Protein AF-O60250-F1 (afdb_monomer)

Structure (mmCIF, N/CA/C/O backbone):
data_AF-O60250-F1
#
_entry.id   AF-O60250-F1
#
loop_
_atom_site.group_PDB
_atom_site.id
_atom_site.type_symbol
_atom_site.label_atom_id
_atom_site.label_alt_id
_atom_site.label_comp_id
_atom_site.label_asym_id
_atom_site.label_entity_id
_atom_site.label_seq_id
_atom_site.pdbx_PDB_ins_code
_atom_site.Cartn_x
_atom_site.Cartn_y
_atom_site.Cartn_z
_atom_site.occupancy
_atom_site.B_iso_or_equiv
_atom_site.auth_seq_id
_atom_site.auth_comp_id
_atom_site.auth_asym_id
_atom_site.auth_atom_id
_atom_site.pdbx_PDB_model_num
ATOM 1 N N . LEU A 1 1 ? -42.022 27.473 17.571 1.00 60.00 1 LEU A N 1
ATOM 2 C CA . LEU A 1 1 ? -40.751 27.185 16.862 1.00 60.00 1 LEU A CA 1
ATOM 3 C C . LEU A 1 1 ? -39.646 28.107 17.392 1.00 60.00 1 LEU A C 1
ATOM 5 O O . LEU A 1 1 ? -39.452 29.179 16.842 1.00 60.00 1 LEU A O 1
ATOM 9 N N . LYS A 1 2 ? -38.987 27.753 18.509 1.00 71.81 2 LYS A N 1
ATOM 10 C CA . LYS A 1 2 ? -38.026 28.633 19.223 1.00 71.81 2 LYS A CA 1
ATOM 11 C C . LYS A 1 2 ? -36.720 27.928 19.645 1.00 71.81 2 LYS A C 1
ATOM 13 O O . LYS A 1 2 ? -36.019 28.415 20.517 1.00 71.81 2 LYS A O 1
ATOM 18 N N . LEU A 1 3 ? -36.426 26.762 19.061 1.00 89.06 3 LEU A N 1
ATOM 19 C CA . LEU A 1 3 ? -35.338 25.870 19.499 1.00 89.06 3 LEU A CA 1
ATOM 20 C C . LEU A 1 3 ? -34.044 25.993 18.678 1.00 89.06 3 LEU A C 1
ATOM 22 O O . LEU A 1 3 ? -33.016 25.481 19.103 1.00 89.06 3 LEU A O 1
ATOM 26 N N . ALA A 1 4 ? -34.078 26.635 17.508 1.00 88.88 4 ALA A N 1
ATOM 27 C CA . ALA A 1 4 ? -32.888 26.796 16.679 1.00 88.88 4 ALA A CA 1
ATOM 28 C C . ALA A 1 4 ? -31.979 27.899 17.246 1.00 88.88 4 ALA A C 1
ATOM 30 O O . ALA A 1 4 ? -32.445 29.003 17.528 1.00 88.88 4 ALA A O 1
ATOM 31 N N . THR A 1 5 ? -30.687 27.604 17.378 1.00 91.81 5 THR A N 1
ATOM 32 C CA . THR A 1 5 ? -29.641 28.549 17.792 1.00 91.81 5 THR A CA 1
ATOM 33 C C . THR A 1 5 ? -28.465 28.486 16.817 1.00 91.81 5 THR A C 1
ATOM 35 O O . THR A 1 5 ? -28.264 27.484 16.129 1.00 91.81 5 THR A O 1
ATOM 38 N N . GLN A 1 6 ? -27.696 29.573 16.719 1.00 91.25 6 GLN A N 1
ATOM 39 C CA . GLN A 1 6 ? -26.504 29.615 15.875 1.00 91.25 6 GLN A CA 1
ATOM 40 C C . GLN A 1 6 ? -25.355 28.857 16.550 1.00 91.25 6 GLN A C 1
ATOM 42 O O . GLN A 1 6 ? -25.019 29.128 17.702 1.00 91.25 6 GLN A O 1
ATOM 47 N N . LEU A 1 7 ? -24.732 27.930 15.820 1.00 91.69 7 LEU A N 1
ATOM 48 C CA . LEU A 1 7 ? -23.493 27.283 16.244 1.00 91.69 7 LEU A CA 1
ATOM 49 C C . LEU A 1 7 ? -22.307 28.182 15.876 1.00 91.69 7 LEU A C 1
ATOM 51 O O . LEU A 1 7 ? -22.158 28.577 14.719 1.00 91.69 7 LEU A O 1
ATOM 55 N N . THR A 1 8 ? -21.450 28.488 16.846 1.00 90.62 8 THR A N 1
ATOM 56 C CA . THR A 1 8 ? -20.164 29.140 16.593 1.00 90.62 8 THR A CA 1
ATOM 57 C C . THR A 1 8 ? -19.112 28.086 16.251 1.00 90.62 8 THR A C 1
ATOM 59 O O . THR A 1 8 ? -18.878 27.143 17.003 1.00 90.62 8 THR A O 1
ATOM 62 N N . GLY A 1 9 ? -18.481 28.239 15.087 1.00 89.31 9 GLY A N 1
ATOM 63 C CA . GLY A 1 9 ? -17.511 27.281 14.552 1.00 89.31 9 GLY A CA 1
ATOM 64 C C . GLY A 1 9 ? -18.064 26.436 13.398 1.00 89.31 9 GLY A C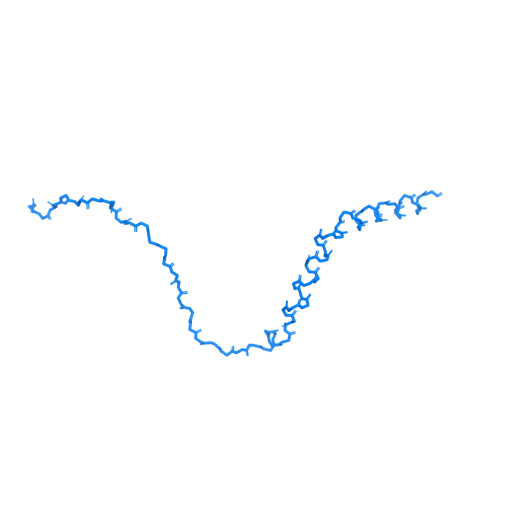 1
ATOM 65 O O . GLY A 1 9 ? -19.191 26.647 12.946 1.00 89.31 9 GLY A O 1
ATOM 66 N N . PRO A 1 10 ? -17.258 25.502 12.867 1.00 91.44 10 PRO A N 1
ATOM 67 C CA . PRO A 1 10 ? -17.657 24.681 11.733 1.00 91.44 10 PRO A CA 1
ATOM 68 C C . PRO A 1 10 ? -18.776 23.718 12.136 1.00 91.44 10 PRO A C 1
ATOM 70 O O . PRO A 1 10 ? -18.633 22.914 13.059 1.00 91.44 10 PRO A O 1
ATOM 73 N N . VAL A 1 11 ? -19.890 23.781 11.411 1.00 91.69 11 VAL A N 1
ATOM 74 C CA . VAL A 1 11 ? -20.969 22.799 11.528 1.00 91.69 11 VAL A CA 1
ATOM 75 C C . VAL A 1 11 ? -20.419 21.442 11.084 1.00 91.69 11 VAL A C 1
ATOM 77 O O . VAL A 1 11 ? -20.000 21.297 9.942 1.00 91.69 11 VAL A O 1
ATOM 80 N N . MET A 1 12 ? -20.406 20.469 12.002 1.00 91.75 12 MET A N 1
ATOM 81 C CA . MET A 1 12 ? -19.798 19.137 11.831 1.00 91.75 12 MET A CA 1
ATOM 82 C C . MET A 1 12 ? -18.299 19.187 11.472 1.00 91.75 12 MET A C 1
ATOM 84 O O . MET A 1 12 ? -17.923 18.983 10.317 1.00 91.75 12 MET A O 1
ATOM 88 N N . PRO A 1 13 ? -17.406 19.417 12.453 1.00 92.44 13 PRO A N 1
ATOM 89 C CA . PRO A 1 13 ? -15.973 19.449 12.188 1.00 92.44 13 PRO A CA 1
ATOM 90 C C . PRO A 1 13 ? -15.470 18.101 11.655 1.00 92.44 13 PRO A C 1
ATOM 92 O O . PRO A 1 13 ? -15.791 17.042 12.200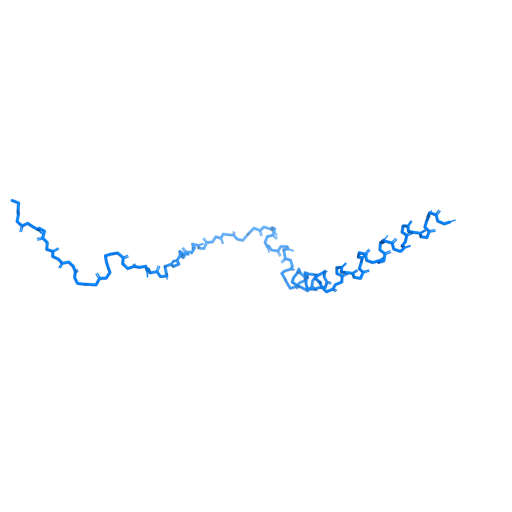 1.00 92.44 13 PRO A O 1
ATOM 95 N N . VAL A 1 14 ? -14.617 18.147 10.628 1.00 93.25 14 VAL A N 1
ATOM 96 C CA . VAL A 1 14 ? -13.935 16.959 10.103 1.00 93.25 14 VAL A CA 1
ATOM 97 C C . VAL A 1 14 ? -12.925 16.476 11.139 1.00 93.25 14 VAL A C 1
ATOM 99 O O . VAL A 1 14 ? -11.986 17.186 11.498 1.00 93.25 14 VAL A O 1
ATOM 102 N N . ARG A 1 15 ? -13.122 15.254 11.634 1.00 93.19 15 ARG A N 1
ATOM 103 C CA . ARG A 1 15 ? -12.226 14.610 12.599 1.00 93.19 15 ARG A CA 1
ATOM 104 C C . ARG A 1 15 ? -11.507 13.459 11.919 1.00 93.19 15 ARG A C 1
ATOM 106 O O . ARG A 1 15 ? -12.134 12.665 11.223 1.00 93.19 15 ARG A O 1
ATOM 113 N N . ASN A 1 16 ? -10.208 13.333 12.174 1.00 93.31 16 ASN A N 1
ATOM 114 C CA . ASN A 1 16 ? -9.433 12.192 11.701 1.00 93.31 16 ASN A CA 1
ATOM 115 C C . ASN A 1 16 ? -9.681 10.982 12.618 1.00 93.31 16 ASN A C 1
ATOM 117 O O . ASN A 1 16 ? -8.919 10.713 13.548 1.00 93.31 16 ASN A O 1
ATOM 121 N N . VAL A 1 17 ? -10.823 10.321 12.426 1.00 93.88 17 VAL A N 1
ATOM 122 C CA . VAL A 1 17 ? -11.228 9.154 13.219 1.00 93.88 17 VAL A CA 1
ATOM 123 C C . VAL A 1 17 ? -10.732 7.885 12.535 1.00 93.88 17 VAL A C 1
ATOM 125 O O . VAL A 1 17 ? -11.006 7.666 11.360 1.00 93.88 17 VAL A O 1
ATOM 128 N N . TYR A 1 18 ? -10.046 7.020 13.284 1.00 94.62 18 TYR A N 1
ATOM 129 C CA . TYR A 1 18 ? -9.654 5.689 12.825 1.00 94.62 18 TYR A CA 1
ATOM 130 C C . TYR A 1 18 ? -10.540 4.619 13.471 1.00 94.62 18 TYR A C 1
ATOM 132 O O . TYR A 1 18 ? -10.868 4.684 14.660 1.00 94.62 18 TYR A O 1
ATOM 140 N N . LYS A 1 19 ? -10.935 3.616 12.685 1.00 94.50 19 LYS A N 1
ATOM 141 C CA . LYS A 1 19 ? -11.667 2.450 13.185 1.00 94.50 19 LYS A CA 1
ATOM 142 C C . LYS A 1 19 ? -10.664 1.464 13.778 1.00 94.50 19 LYS A C 1
ATOM 144 O O . LYS A 1 19 ? -9.792 0.993 13.065 1.00 94.50 19 LYS A O 1
ATOM 149 N N . LYS A 1 20 ? -10.809 1.133 15.061 1.00 94.38 20 LYS A N 1
ATOM 150 C CA . LYS A 1 20 ? -10.011 0.082 15.709 1.00 94.38 20 LYS A CA 1
ATOM 151 C C . LYS A 1 20 ? -10.542 -1.292 15.301 1.00 94.38 20 LYS A C 1
ATOM 153 O O . LYS A 1 20 ? -11.720 -1.575 15.545 1.00 94.38 20 LYS A O 1
ATOM 158 N N . GLU A 1 21 ? -9.716 -2.139 14.691 1.00 93.69 21 GLU A N 1
ATOM 159 C CA . GLU A 1 21 ? -10.078 -3.542 14.481 1.00 93.69 21 GLU A CA 1
ATOM 160 C C . GLU A 1 21 ? -10.120 -4.341 15.794 1.00 93.69 21 GLU A C 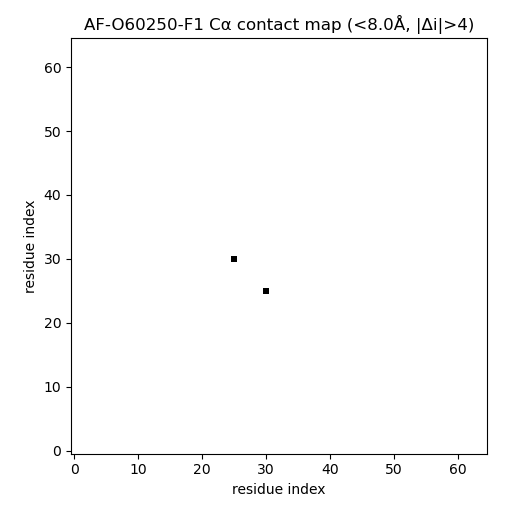1
ATOM 162 O O . GLU A 1 21 ? -9.448 -4.025 16.776 1.00 93.69 21 GLU A O 1
ATOM 167 N N . LYS A 1 22 ? -10.947 -5.393 15.811 1.00 95.06 22 LYS A N 1
ATOM 168 C CA . LYS A 1 22 ? -10.947 -6.393 16.884 1.00 95.06 22 LYS A CA 1
ATOM 169 C C . LYS A 1 22 ? -9.859 -7.430 16.612 1.00 95.06 22 LYS A C 1
ATOM 171 O O . LYS A 1 22 ? -9.528 -7.687 15.455 1.00 95.06 22 LYS A O 1
ATOM 176 N N . ALA A 1 23 ? -9.371 -8.070 17.672 1.00 92.88 23 ALA A N 1
ATOM 177 C CA . ALA A 1 23 ? -8.483 -9.218 17.543 1.00 92.88 23 ALA A CA 1
ATOM 178 C C . ALA A 1 23 ? -9.164 -10.332 16.729 1.00 92.88 23 ALA A C 1
ATOM 180 O O . ALA A 1 23 ? -10.342 -10.638 16.939 1.00 92.88 23 ALA A O 1
ATOM 181 N N . ARG A 1 24 ? -8.419 -10.918 15.792 1.00 94.31 24 ARG A N 1
ATOM 182 C CA . ARG A 1 24 ? -8.845 -12.042 14.950 1.00 94.31 24 ARG A CA 1
ATOM 183 C C . ARG A 1 24 ? -7.803 -13.151 15.033 1.00 94.31 24 ARG A C 1
ATOM 185 O O . ARG A 1 24 ? -6.642 -12.886 15.333 1.00 94.31 24 ARG A O 1
ATOM 192 N N . VAL A 1 25 ? -8.237 -14.381 14.780 1.00 95.25 25 VAL A N 1
ATOM 193 C CA . VAL A 1 25 ? -7.331 -15.528 14.662 1.00 95.25 25 VAL A CA 1
ATOM 194 C C . VAL A 1 25 ? -6.508 -15.368 13.385 1.00 95.25 25 VAL A C 1
ATOM 196 O O . VAL A 1 25 ? -7.056 -15.001 12.348 1.00 95.25 25 VAL A O 1
ATOM 199 N N . ILE A 1 26 ? -5.203 -15.622 13.483 1.00 94.62 26 ILE A N 1
ATOM 200 C CA . ILE A 1 26 ? -4.267 -15.539 12.357 1.00 94.62 26 ILE A CA 1
ATOM 201 C C . ILE A 1 26 ? -4.545 -16.697 11.395 1.00 94.62 26 ILE A C 1
ATOM 203 O O . ILE A 1 26 ? -4.622 -17.851 11.822 1.00 94.62 26 ILE A O 1
ATOM 207 N N . THR A 1 27 ? -4.676 -16.391 10.109 1.00 96.56 27 THR A N 1
ATOM 208 C CA . THR A 1 27 ? -4.860 -17.400 9.054 1.00 96.56 27 THR A CA 1
ATOM 209 C C . THR A 1 27 ? -3.531 -18.056 8.660 1.00 96.56 27 THR A C 1
ATOM 211 O O . THR A 1 27 ? -2.450 -17.502 8.873 1.00 96.56 27 THR A O 1
ATOM 214 N N . GLU A 1 28 ? -3.580 -19.247 8.059 1.00 94.56 28 GLU A N 1
ATOM 215 C CA . GLU A 1 28 ? -2.364 -19.934 7.593 1.00 94.56 28 GLU A CA 1
ATOM 216 C C . GLU A 1 28 ? -1.628 -19.141 6.502 1.00 94.56 28 GLU A C 1
ATOM 218 O O . GLU A 1 28 ? -0.397 -19.111 6.476 1.00 94.56 28 GLU A O 1
ATOM 223 N N . GLU A 1 29 ? -2.367 -18.435 5.644 1.00 92.56 29 GLU A N 1
ATOM 224 C CA . GLU A 1 29 ? -1.810 -17.569 4.601 1.00 92.56 29 GLU A CA 1
ATOM 225 C C . GLU A 1 29 ? -1.015 -16.399 5.192 1.00 92.56 29 GLU A C 1
ATOM 227 O O . GLU A 1 29 ? 0.122 -16.154 4.782 1.00 92.56 29 GLU A O 1
ATOM 232 N N . GLU A 1 30 ? -1.565 -15.714 6.200 1.00 93.44 30 GLU A N 1
ATOM 233 C CA . GLU A 1 30 ? -0.884 -14.619 6.905 1.00 93.44 30 GLU A CA 1
ATOM 234 C C . GLU A 1 30 ? 0.386 -15.106 7.606 1.00 93.44 30 GLU A C 1
ATOM 236 O O . GLU A 1 30 ? 1.399 -14.404 7.622 1.00 93.44 30 GLU A O 1
ATOM 241 N N . LYS A 1 31 ? 0.359 -16.327 8.148 1.00 93.94 31 LYS A N 1
ATOM 242 C CA . LYS A 1 31 ? 1.528 -16.935 8.790 1.00 93.94 31 LYS A CA 1
ATOM 243 C C . LYS A 1 31 ? 2.618 -17.300 7.780 1.00 93.94 31 LYS A C 1
ATOM 245 O O . LYS A 1 31 ? 3.804 -17.142 8.066 1.00 93.94 31 LYS A O 1
ATOM 250 N N . ASN A 1 32 ? 2.224 -17.768 6.600 1.00 96.19 32 ASN A N 1
ATOM 251 C CA . ASN A 1 32 ? 3.146 -18.122 5.522 1.00 96.19 32 ASN A CA 1
ATOM 252 C C . ASN A 1 32 ? 3.652 -16.893 4.744 1.00 96.19 32 ASN A C 1
ATOM 254 O O . ASN A 1 32 ? 4.640 -16.987 4.004 1.00 96.19 32 ASN A O 1
ATOM 258 N N . PHE A 1 33 ? 3.020 -15.729 4.917 1.00 96.50 33 PHE A N 1
ATOM 259 C CA . PHE A 1 33 ? 3.406 -14.500 4.241 1.00 96.50 33 PHE A CA 1
ATOM 260 C C . PHE A 1 33 ? 4.750 -13.952 4.747 1.00 96.50 33 PHE A C 1
ATOM 262 O O . PHE A 1 33 ? 4.906 -13.475 5.872 1.00 96.50 33 PHE A O 1
ATOM 269 N N . LYS A 1 34 ? 5.750 -13.940 3.861 1.00 96.62 34 LYS A N 1
ATOM 270 C CA . LYS A 1 34 ? 7.092 -13.412 4.149 1.00 96.62 34 LYS A CA 1
ATOM 271 C C . LYS A 1 34 ? 7.162 -11.902 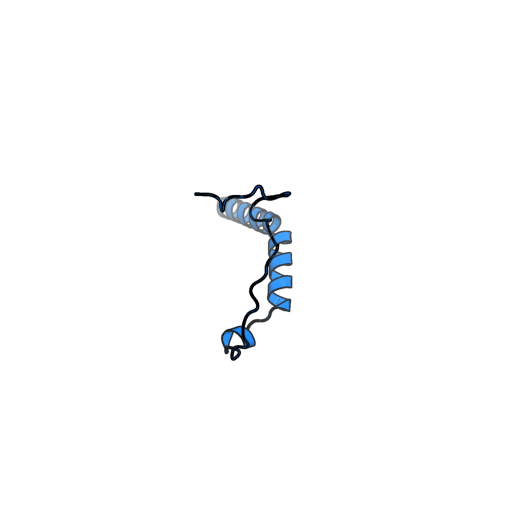3.897 1.00 96.62 34 LYS A C 1
ATOM 273 O O . LYS A 1 34 ? 7.701 -11.464 2.879 1.00 96.62 34 LYS A O 1
ATOM 278 N N . ALA A 1 35 ? 6.673 -11.105 4.848 1.00 97.69 35 ALA A N 1
ATOM 279 C CA . ALA A 1 35 ? 6.574 -9.643 4.726 1.00 97.69 35 ALA A CA 1
ATOM 280 C C . ALA A 1 35 ? 7.905 -8.933 4.398 1.00 97.69 35 ALA A C 1
ATOM 282 O O . ALA A 1 35 ? 7.963 -8.047 3.548 1.00 97.69 35 ALA A O 1
ATOM 283 N N . PHE A 1 36 ? 9.013 -9.326 5.032 1.00 96.69 36 PHE A N 1
ATOM 284 C CA . PHE A 1 36 ? 10.306 -8.691 4.756 1.00 96.69 36 PHE A CA 1
ATOM 285 C C . PHE A 1 36 ? 10.800 -8.988 3.333 1.00 96.69 36 PHE A C 1
ATOM 287 O O . PHE A 1 36 ? 11.263 -8.094 2.622 1.00 96.69 36 PHE A O 1
ATOM 294 N N . ALA A 1 37 ? 10.665 -10.243 2.897 1.00 97.81 37 ALA A N 1
ATOM 295 C CA . ALA A 1 37 ? 11.061 -10.655 1.559 1.00 97.81 37 ALA A CA 1
ATOM 296 C C . ALA A 1 37 ? 10.205 -9.961 0.490 1.00 97.81 37 ALA A C 1
ATOM 298 O O . ALA A 1 37 ? 10.758 -9.458 -0.488 1.00 97.81 37 ALA A O 1
ATOM 299 N N . SER A 1 38 ? 8.887 -9.854 0.697 1.00 97.62 38 SER A N 1
ATOM 300 C CA . SER A 1 38 ? 7.992 -9.175 -0.247 1.00 97.62 38 SER A CA 1
ATOM 301 C C . SER A 1 38 ? 8.343 -7.692 -0.402 1.00 97.62 38 SER A C 1
ATOM 303 O O . SER A 1 38 ? 8.469 -7.214 -1.531 1.00 97.62 38 SER A O 1
ATOM 305 N N . LEU A 1 39 ? 8.640 -6.982 0.693 1.00 97.81 39 LEU A N 1
ATOM 306 C CA . LEU A 1 39 ? 9.105 -5.589 0.639 1.00 97.81 39 LEU A CA 1
ATOM 307 C C . LEU A 1 39 ? 10.434 -5.441 -0.115 1.00 97.81 39 LEU A C 1
ATOM 309 O O . LEU A 1 39 ? 10.611 -4.510 -0.907 1.00 97.81 39 LEU A O 1
ATOM 313 N N . ARG A 1 40 ? 11.387 -6.352 0.107 1.00 98.31 40 ARG A N 1
ATOM 314 C CA . ARG A 1 40 ? 12.687 -6.339 -0.586 1.00 98.31 40 ARG A CA 1
ATOM 315 C C . ARG A 1 40 ? 12.526 -6.598 -2.082 1.00 98.31 40 ARG A C 1
ATOM 317 O O . ARG A 1 40 ? 13.120 -5.872 -2.883 1.00 98.31 40 ARG A O 1
ATOM 324 N N . MET A 1 41 ? 11.694 -7.568 -2.451 1.00 97.81 41 MET A N 1
ATOM 325 C CA . MET A 1 41 ? 11.395 -7.884 -3.847 1.00 97.81 41 MET A CA 1
ATOM 326 C C . MET A 1 41 ? 10.650 -6.745 -4.542 1.00 97.81 41 MET A C 1
ATOM 328 O O . MET A 1 41 ? 11.017 -6.391 -5.659 1.00 97.81 41 MET A O 1
ATOM 332 N N . ALA A 1 42 ? 9.690 -6.099 -3.875 1.00 98.12 42 ALA A N 1
ATOM 333 C CA . ALA A 1 42 ? 8.992 -4.932 -4.416 1.00 98.12 42 ALA A CA 1
ATOM 334 C C . ALA A 1 42 ? 9.965 -3.784 -4.738 1.00 98.12 42 ALA A C 1
ATOM 336 O O . ALA A 1 42 ? 9.931 -3.231 -5.837 1.00 98.12 42 ALA 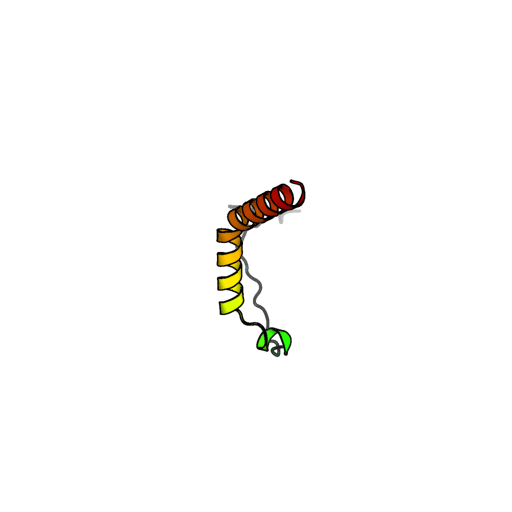A O 1
ATOM 337 N N . ARG A 1 43 ? 10.907 -3.486 -3.831 1.00 98.06 43 ARG A N 1
ATOM 338 C CA . ARG A 1 43 ? 11.964 -2.484 -4.072 1.00 98.06 43 ARG A CA 1
ATOM 339 C C . ARG A 1 43 ? 12.872 -2.869 -5.242 1.00 98.06 43 ARG A C 1
ATOM 341 O O . ARG A 1 43 ? 13.211 -2.018 -6.061 1.00 98.06 43 ARG A O 1
ATOM 348 N N . ALA A 1 44 ? 13.266 -4.140 -5.332 1.00 98.25 44 ALA A N 1
ATOM 349 C CA . ALA A 1 44 ? 14.093 -4.629 -6.433 1.00 98.25 44 ALA A CA 1
ATOM 350 C C . ALA A 1 44 ? 13.360 -4.541 -7.779 1.00 98.25 44 ALA A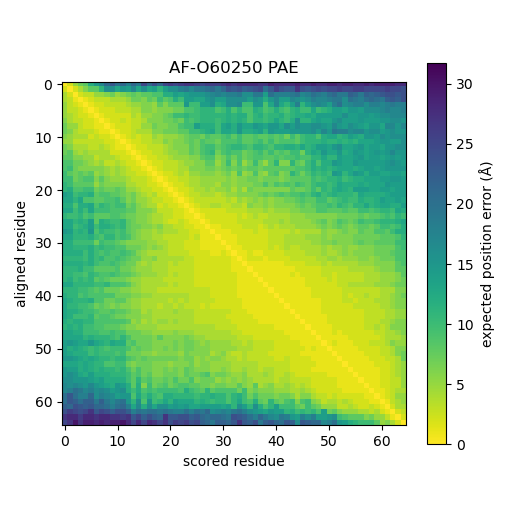 C 1
ATOM 352 O O . ALA A 1 44 ? 13.953 -4.100 -8.760 1.00 98.25 44 ALA A O 1
ATOM 353 N N . ASN A 1 45 ? 12.076 -4.902 -7.816 1.00 97.50 45 ASN A N 1
ATOM 354 C CA . ASN A 1 45 ? 11.239 -4.809 -9.009 1.00 97.50 45 ASN A CA 1
ATOM 355 C C . ASN A 1 45 ? 11.073 -3.354 -9.460 1.00 97.50 45 ASN A C 1
ATOM 357 O O . ASN A 1 45 ? 11.292 -3.075 -10.634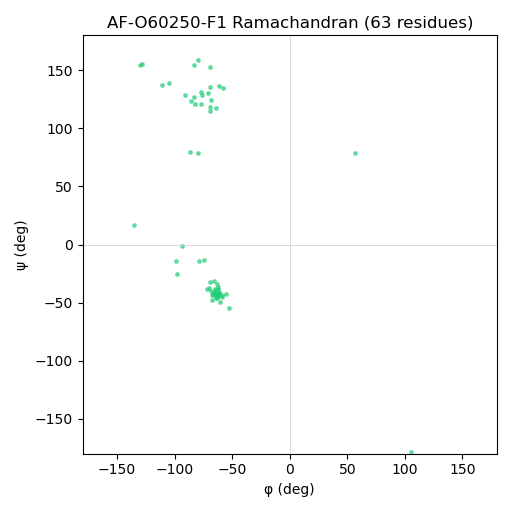 1.00 97.50 45 ASN A O 1
ATOM 361 N N . ALA A 1 46 ? 10.793 -2.429 -8.535 1.00 97.69 46 ALA A N 1
ATOM 362 C CA . ALA A 1 46 ? 10.710 -1.000 -8.842 1.00 97.69 46 ALA A CA 1
ATOM 363 C C . ALA A 1 46 ? 12.030 -0.458 -9.422 1.00 97.69 46 ALA A C 1
ATOM 365 O O . ALA A 1 46 ? 12.025 0.246 -10.427 1.00 97.69 46 ALA A O 1
ATOM 366 N N . ARG A 1 47 ? 13.176 -0.841 -8.840 1.00 97.62 47 ARG A N 1
ATOM 367 C CA . ARG A 1 47 ? 14.502 -0.414 -9.318 1.00 97.62 47 ARG A CA 1
ATOM 368 C C . ARG A 1 47 ? 14.871 -1.011 -10.679 1.00 97.62 47 ARG A C 1
ATOM 370 O O . ARG A 1 47 ? 15.502 -0.344 -11.490 1.00 97.62 47 ARG A O 1
ATOM 377 N N . LEU A 1 48 ? 14.545 -2.282 -10.908 1.00 97.62 48 LEU A N 1
ATOM 378 C CA . LEU A 1 48 ? 14.975 -3.029 -12.095 1.00 97.62 48 LEU A CA 1
ATOM 379 C C . LEU A 1 48 ? 13.963 -2.996 -13.242 1.00 97.62 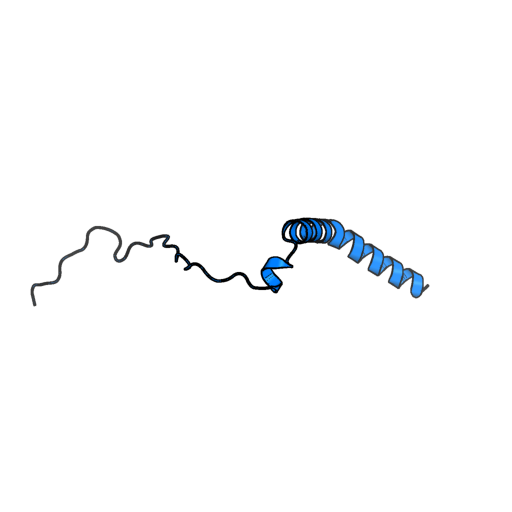48 LEU A C 1
ATOM 381 O O . LEU A 1 48 ? 14.253 -3.570 -14.288 1.00 97.62 48 LEU A O 1
ATOM 385 N N . PHE A 1 49 ? 12.809 -2.347 -13.078 1.00 97.31 49 PHE A N 1
ATOM 386 C CA . PHE A 1 49 ? 11.749 -2.318 -14.085 1.00 97.31 49 PHE A CA 1
ATOM 387 C C . PHE A 1 49 ? 12.259 -1.861 -15.459 1.00 97.31 49 PHE A C 1
ATOM 389 O O . PHE A 1 49 ? 12.158 -2.608 -16.428 1.00 97.31 49 PHE A O 1
ATOM 396 N N . GLY A 1 50 ? 12.899 -0.689 -15.530 1.00 97.00 50 GLY A N 1
ATOM 397 C CA . GLY A 1 50 ? 13.419 -0.154 -16.792 1.00 97.00 50 GLY A CA 1
ATOM 398 C C . GLY A 1 50 ? 14.524 -1.017 -17.405 1.00 97.00 50 GLY A C 1
ATOM 399 O O . GLY A 1 50 ? 14.532 -1.247 -18.609 1.00 97.00 50 GLY A O 1
ATOM 400 N N . ILE A 1 51 ? 15.423 -1.565 -16.579 1.00 96.31 51 ILE A N 1
ATOM 401 C CA . ILE A 1 51 ? 16.503 -2.450 -17.046 1.00 96.31 51 ILE A CA 1
ATOM 402 C C . ILE A 1 51 ? 15.925 -3.744 -17.624 1.00 96.31 51 ILE A C 1
ATOM 404 O O . ILE A 1 51 ? 16.383 -4.213 -18.661 1.00 96.31 51 ILE A O 1
ATOM 408 N N . ARG A 1 52 ? 14.916 -4.325 -16.969 1.00 96.56 52 ARG A N 1
ATOM 409 C CA . ARG A 1 52 ? 14.244 -5.536 -17.453 1.00 96.56 52 ARG A CA 1
ATOM 410 C C . ARG A 1 52 ? 13.469 -5.269 -18.738 1.00 96.56 52 ARG A C 1
ATOM 412 O O . ARG A 1 52 ? 13.576 -6.071 -19.653 1.00 96.56 52 ARG A O 1
ATOM 419 N N . ALA A 1 53 ? 12.764 -4.141 -18.829 1.00 96.19 53 ALA A N 1
ATOM 420 C CA . ALA A 1 53 ? 12.066 -3.739 -2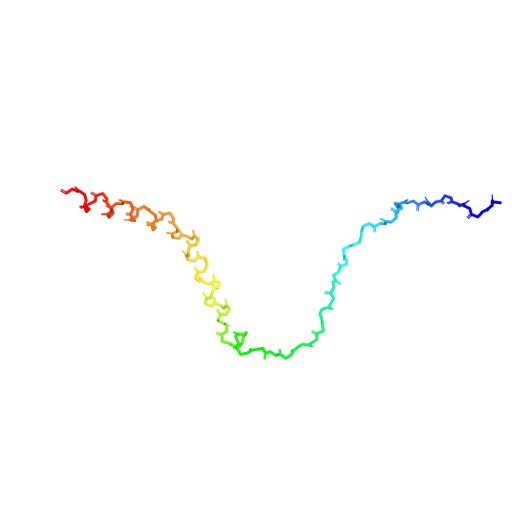0.049 1.00 96.19 53 ALA A CA 1
ATOM 421 C C . ALA A 1 53 ? 13.042 -3.522 -21.217 1.00 96.19 53 ALA A C 1
ATOM 423 O O . ALA A 1 53 ? 12.810 -4.027 -22.310 1.00 96.19 53 ALA A O 1
ATOM 424 N N . LYS A 1 54 ? 14.170 -2.839 -20.970 1.00 96.12 54 LYS A N 1
ATOM 425 C CA . LYS A 1 54 ? 15.225 -2.641 -21.971 1.00 96.12 54 LYS A CA 1
ATOM 426 C C . LYS A 1 54 ? 15.812 -3.973 -22.443 1.00 96.12 54 LYS A C 1
ATOM 428 O O . LYS A 1 54 ? 15.851 -4.210 -23.640 1.00 96.12 54 LYS A O 1
ATOM 433 N N . ARG A 1 55 ? 16.198 -4.859 -21.519 1.00 95.00 55 ARG A N 1
ATOM 434 C CA . ARG A 1 55 ? 16.741 -6.185 -21.867 1.00 95.00 55 ARG A CA 1
ATOM 435 C C . ARG A 1 55 ? 15.740 -7.052 -22.625 1.00 95.00 55 ARG A C 1
ATOM 437 O O . ARG A 1 55 ? 16.142 -7.767 -23.526 1.00 95.00 55 ARG A O 1
ATOM 444 N N . ALA A 1 56 ? 14.458 -6.997 -22.265 1.00 95.12 56 ALA A N 1
ATOM 445 C CA . ALA A 1 56 ? 13.417 -7.726 -22.985 1.00 95.12 56 ALA A CA 1
ATOM 446 C C . ALA A 1 56 ? 13.257 -7.209 -24.423 1.00 95.12 56 ALA A C 1
ATOM 448 O O . ALA A 1 56 ? 13.071 -8.006 -25.334 1.00 95.12 56 ALA A O 1
ATOM 449 N N . LYS A 1 57 ? 13.371 -5.890 -24.626 1.00 94.56 57 LYS A N 1
ATOM 450 C CA . LYS A 1 57 ? 13.354 -5.282 -25.958 1.00 94.56 57 LYS A CA 1
ATOM 451 C C . LYS A 1 57 ? 14.594 -5.660 -26.779 1.00 94.56 57 LYS A C 1
ATOM 453 O O . LYS A 1 57 ? 14.437 -6.082 -27.912 1.00 94.56 57 LYS A O 1
ATOM 458 N N . GLU A 1 58 ? 15.791 -5.560 -26.199 1.00 93.38 58 GLU A N 1
ATOM 459 C CA . GLU A 1 58 ? 17.047 -5.939 -26.871 1.00 93.38 58 GLU A CA 1
ATOM 460 C C . GLU A 1 58 ? 17.071 -7.430 -27.243 1.00 93.38 58 GLU A C 1
ATOM 462 O O . GLU A 1 58 ? 17.481 -7.769 -28.344 1.00 93.38 58 GLU A O 1
ATOM 467 N N . ALA A 1 59 ? 16.589 -8.318 -26.364 1.00 94.69 59 ALA A N 1
ATOM 468 C CA . ALA A 1 59 ? 16.478 -9.745 -26.670 1.00 94.69 59 ALA A CA 1
ATOM 469 C C . ALA A 1 59 ? 15.519 -10.003 -27.844 1.00 94.69 59 ALA A C 1
ATOM 471 O O . ALA A 1 59 ? 15.861 -10.736 -28.760 1.00 94.69 59 ALA A O 1
ATOM 472 N N . ALA A 1 60 ? 14.358 -9.339 -27.864 1.00 92.50 60 ALA A N 1
ATOM 473 C CA . ALA A 1 60 ? 13.415 -9.462 -28.973 1.00 92.50 60 ALA A CA 1
ATOM 474 C C . ALA A 1 60 ? 13.961 -8.899 -30.298 1.00 92.50 60 ALA A C 1
ATOM 476 O O . ALA A 1 60 ? 13.594 -9.395 -31.354 1.00 92.50 60 ALA A O 1
ATOM 477 N N . GLU A 1 61 ? 14.811 -7.867 -30.263 1.00 89.44 61 GLU A N 1
ATOM 478 C CA . GLU A 1 61 ? 15.484 -7.341 -31.458 1.00 89.44 61 GLU A CA 1
ATOM 479 C C . GLU A 1 61 ? 16.571 -8.307 -31.967 1.00 89.44 61 GLU A C 1
ATOM 481 O O . GLU A 1 61 ? 16.667 -8.504 -33.172 1.00 89.44 61 GLU A O 1
ATOM 486 N N . GLN A 1 62 ? 17.321 -8.962 -31.070 1.00 84.56 62 GLN A N 1
ATOM 487 C CA . GLN A 1 62 ? 18.318 -9.987 -31.425 1.00 84.56 62 GLN A CA 1
ATOM 488 C C . GLN A 1 62 ? 17.705 -11.286 -31.955 1.00 84.56 62 GLN A C 1
ATOM 490 O O . GLN A 1 62 ? 18.318 -11.937 -32.786 1.00 84.56 62 GLN A O 1
ATOM 495 N N . ASP A 1 63 ? 16.520 -11.676 -31.483 1.00 75.94 63 ASP A N 1
ATOM 496 C CA . ASP A 1 63 ? 15.820 -12.869 -31.980 1.00 75.94 63 ASP A CA 1
ATOM 497 C C . ASP A 1 63 ? 15.183 -12.649 -33.374 1.00 75.94 63 ASP A C 1
ATOM 499 O O . ASP A 1 63 ? 14.728 -13.605 -34.006 1.00 75.94 63 ASP A O 1
ATOM 503 N N . VAL A 1 64 ? 15.086 -11.393 -33.830 1.00 69.50 64 VAL A N 1
ATOM 504 C CA . VAL A 1 64 ? 14.522 -11.000 -35.137 1.00 69.50 64 VAL A CA 1
ATOM 505 C C . VAL A 1 64 ? 15.609 -10.771 -36.196 1.00 69.50 64 VAL A C 1
ATOM 507 O O . VAL A 1 64 ? 15.313 -10.893 -37.387 1.00 69.50 64 VAL A O 1
ATOM 510 N N . GLU A 1 65 ? 16.829 -10.432 -35.773 1.00 56.06 65 GLU A N 1
ATOM 511 C CA . GLU A 1 65 ? 18.039 -10.382 -36.613 1.00 56.06 65 GLU A CA 1
ATOM 512 C C . GLU A 1 65 ? 18.554 -11.792 -36.951 1.00 56.06 65 GLU A C 1
ATOM 514 O O . GLU A 1 65 ? 18.884 -12.015 -38.140 1.00 56.06 65 GLU A O 1
#

Radius of gyration: 27.47 Å; Cα contacts (8 Å, |Δi|>4): 1; chains: 1; bounding box: 59×50×56 Å

Organism: Homo sapiens (NCBI:txid9606)

Secondary structure (DSSP, 8-state):
-----PPSS-SS------PPPPP-PPPHHHHH--HHHHHHHHHHHHHHHHHHHHHHHHHHHHTT-

Foldseek 3Di:
DPPDDDDDDDDDDDDPDDDDDDDDDDDPCNVPDPVVVVVVVVVVCVVCVVVVVVVVVVVVVVVVD

pLDDT: mean 92.37, std 8.18, range [56.06, 98.31]

Mean predicted aligned error: 7.79 Å

Solvent-accessible surface area (backbone atoms only — not comparable to full-atom values): 4464 Å² total; per-residue (Å²): 144,83,82,85,77,88,75,89,72,72,83,81,72,91,69,96,77,78,86,82,81,76,93,74,85,84,50,73,67,66,72,69,51,56,63,71,60,52,55,52,49,52,54,49,49,66,71,41,44,65,61,50,53,49,50,53,50,53,50,56,53,59,77,70,107

Sequence (65 aa):
LKLATQLTGPVMPVRNVYKKEKARVITEEEKNFKAFASLRMARANARLFGIRAKRAKEAAEQDVE

InterPro domains:
  IPR001380 Large ribosomal subunit protein eL13 [PF01294] (3-44)
  IPR001380 Large ribosomal subunit protein eL13 [PTHR11722] (1-65)